Protein AF-A0A8X7NPT0-F1 (afdb_monomer_lite)

Secondary structure (DSSP, 8-state):
---THHHHSPPPP-PPPHHHHHHHHHHHHHHHHHHHHHHHHHHSSGGGB-TTT--B-TTTS-HHHHHHHHHHHHHHHHHHHHHHHHHHHHHHHHH-

Sequence (96 aa):
MSNILSVFNPPPPRDIPEKEYIYCLPCTAIQAAVGLGLGFVLRSPNQFKDPVTGKIDLVKNPLWWQRSVRSAGFILLALGAYRAGEVVKAVFQKKF

pLDDT: mean 89.28, std 10.64, range [43.84, 98.25]

Structure (mmCIF, N/CA/C/O backbone):
data_AF-A0A8X7NPT0-F1
#
_entry.id   AF-A0A8X7NPT0-F1
#
loop_
_atom_site.group_PDB
_atom_site.id
_atom_site.type_symbol
_atom_site.label_atom_id
_atom_site.label_alt_id
_atom_site.label_comp_id
_atom_site.label_asym_id
_atom_site.label_entity_id
_atom_site.label_seq_id
_atom_site.pdbx_PDB_ins_code
_atom_site.Cartn_x
_atom_site.Cartn_y
_atom_site.Cartn_z
_atom_site.occupancy
_atom_site.B_iso_or_equiv
_atom_site.auth_seq_id
_atom_site.auth_comp_id
_atom_site.auth_asym_id
_atom_site.auth_atom_id
_atom_site.pdbx_PDB_model_num
ATOM 1 N N . MET A 1 1 ? 3.141 -18.681 25.228 1.00 49.19 1 MET A N 1
ATOM 2 C CA . MET A 1 1 ? 4.357 -19.052 24.474 1.00 49.19 1 MET A CA 1
ATOM 3 C C . MET A 1 1 ? 3.972 -19.169 23.013 1.00 49.19 1 MET A C 1
ATOM 5 O O . MET A 1 1 ? 2.984 -19.831 22.723 1.00 49.19 1 MET A O 1
ATOM 9 N N . SER A 1 2 ? 4.681 -18.484 22.122 1.00 64.94 2 SER A N 1
ATOM 10 C CA . SER A 1 2 ? 4.408 -18.521 20.681 1.00 64.94 2 SER A CA 1
ATOM 11 C C . SER A 1 2 ? 4.960 -19.819 20.084 1.00 64.94 2 SER A C 1
ATOM 13 O O . SER A 1 2 ? 6.108 -20.163 20.351 1.00 64.94 2 SER A O 1
ATOM 15 N N . ASN A 1 3 ? 4.159 -20.548 19.302 1.00 84.31 3 ASN A N 1
ATOM 16 C CA . ASN A 1 3 ? 4.565 -21.796 18.645 1.00 84.31 3 ASN A CA 1
ATOM 17 C C . ASN A 1 3 ? 4.453 -21.628 17.123 1.00 84.31 3 ASN A C 1
ATOM 19 O O . ASN A 1 3 ? 3.411 -21.200 16.636 1.00 84.31 3 ASN A O 1
ATOM 23 N N . ILE A 1 4 ? 5.486 -21.979 16.356 1.00 84.69 4 ILE A N 1
ATOM 24 C CA . ILE A 1 4 ? 5.464 -21.880 14.885 1.00 84.69 4 ILE A CA 1
ATOM 25 C C . ILE A 1 4 ? 4.315 -22.690 14.256 1.00 84.69 4 ILE A C 1
ATOM 27 O O . ILE A 1 4 ? 3.740 -22.275 13.255 1.00 84.69 4 ILE A O 1
ATOM 31 N N . LEU A 1 5 ? 3.894 -23.788 14.891 1.00 81.38 5 LEU A N 1
ATOM 32 C CA . LEU A 1 5 ? 2.748 -24.591 14.454 1.00 81.38 5 LEU A CA 1
ATOM 33 C C . LEU A 1 5 ? 1.421 -23.823 14.542 1.00 81.38 5 LEU A C 1
ATOM 35 O O . LEU A 1 5 ? 0.520 -24.073 13.747 1.00 81.38 5 LEU A O 1
ATOM 39 N N . SER A 1 6 ? 1.313 -22.847 15.451 1.00 82.62 6 SER A N 1
ATOM 40 C CA . SER A 1 6 ? 0.112 -22.006 15.582 1.00 82.62 6 SER A CA 1
ATOM 41 C C . SER A 1 6 ? -0.059 -20.995 14.441 1.00 82.62 6 SER A C 1
ATOM 43 O O . SER A 1 6 ? -1.117 -20.389 14.320 1.00 82.62 6 SER A O 1
ATOM 45 N N . VAL A 1 7 ? 0.945 -20.842 13.568 1.00 82.38 7 VAL A N 1
ATOM 46 C CA . VAL A 1 7 ? 0.808 -20.084 12.314 1.00 82.38 7 VAL A CA 1
ATOM 47 C C . VAL A 1 7 ? 0.018 -20.885 11.277 1.00 82.38 7 VAL A C 1
ATOM 49 O O . VAL A 1 7 ? -0.802 -20.321 10.559 1.00 82.38 7 VAL A O 1
ATOM 52 N N . PHE A 1 8 ? 0.244 -22.199 11.211 1.00 89.12 8 PHE A N 1
ATOM 53 C CA . PHE A 1 8 ? -0.400 -23.087 10.236 1.00 89.12 8 PHE A CA 1
ATOM 54 C C . PHE A 1 8 ? -1.739 -23.646 10.721 1.00 89.12 8 PHE A C 1
ATOM 56 O O . PHE A 1 8 ? -2.586 -23.993 9.905 1.00 89.12 8 PHE A O 1
ATOM 63 N N . ASN A 1 9 ? -1.937 -23.714 12.038 1.00 87.25 9 ASN A N 1
ATOM 64 C CA . ASN A 1 9 ? -3.211 -24.056 12.657 1.00 87.25 9 ASN A CA 1
ATOM 65 C C . ASN A 1 9 ? -3.548 -23.023 13.742 1.00 87.25 9 ASN A C 1
ATOM 67 O O . ASN A 1 9 ? -3.315 -23.274 14.932 1.00 87.25 9 ASN A O 1
ATOM 71 N N . PRO A 1 10 ? -3.997 -21.822 13.342 1.00 83.06 10 PRO A N 1
ATOM 72 C CA . PRO A 1 10 ? -4.340 -20.786 14.297 1.00 83.06 10 PRO A CA 1
ATOM 73 C C . PRO A 1 10 ? -5.551 -21.204 15.139 1.00 83.06 10 PRO A C 1
ATOM 75 O O . PRO A 1 10 ? -6.420 -21.940 14.663 1.00 83.06 10 PRO A O 1
ATOM 78 N N . PRO A 1 11 ? -5.639 -20.726 16.393 1.00 82.00 11 PRO A N 1
ATOM 79 C CA . PRO A 1 11 ? -6.838 -20.915 17.191 1.00 82.00 11 PRO A CA 1
ATOM 80 C C . PRO A 1 11 ? -8.060 -20.317 16.472 1.00 82.00 11 PRO A C 1
ATOM 82 O O . PRO A 1 11 ? -7.909 -19.368 15.693 1.00 82.00 11 PRO A O 1
ATOM 85 N N . PRO A 1 12 ? -9.267 -20.847 16.739 1.00 83.19 12 PRO A N 1
ATOM 86 C CA . PRO A 1 12 ? -10.474 -20.364 16.095 1.00 83.19 12 PRO A CA 1
ATOM 87 C C . PRO A 1 12 ? -10.644 -18.856 16.321 1.00 83.19 12 PRO A C 1
ATOM 89 O O . PRO A 1 12 ? -10.350 -18.364 17.418 1.00 83.19 12 PRO A O 1
ATOM 92 N N . PRO A 1 13 ? -11.122 -18.114 15.307 1.00 79.75 13 PRO A N 1
ATOM 93 C CA . PRO A 1 13 ? -11.424 -16.704 15.473 1.00 79.75 13 PRO A CA 1
ATOM 94 C C . PRO A 1 13 ? -12.457 -16.541 16.591 1.00 79.75 13 PRO A C 1
ATOM 96 O O . PRO A 1 13 ? -13.484 -17.217 16.608 1.00 79.75 13 PRO A O 1
ATOM 99 N N . ARG A 1 14 ? -12.159 -15.652 17.539 1.00 81.69 14 ARG A N 1
ATOM 100 C CA . ARG A 1 14 ? -13.104 -15.215 18.569 1.00 81.69 14 ARG A CA 1
ATOM 101 C C . ARG A 1 14 ? -13.577 -13.810 18.248 1.00 81.69 14 ARG A C 1
ATOM 103 O O . ARG A 1 14 ? -12.793 -13.004 17.742 1.00 81.69 14 ARG A O 1
ATOM 110 N N . ASP A 1 15 ? -14.800 -13.495 18.642 1.00 79.88 15 ASP A N 1
ATOM 111 C CA . ASP A 1 15 ? -15.250 -12.113 18.642 1.00 79.88 15 ASP A CA 1
ATOM 112 C C . ASP A 1 15 ? -14.443 -11.314 19.673 1.00 79.88 15 ASP A C 1
ATOM 114 O O . ASP A 1 15 ? -14.238 -11.729 20.823 1.00 79.88 15 ASP A O 1
ATOM 118 N N . ILE A 1 16 ? -13.919 -10.173 19.234 1.00 72.94 16 ILE A N 1
ATOM 119 C CA . ILE A 1 16 ? -13.202 -9.247 20.104 1.00 72.94 16 ILE A CA 1
ATOM 120 C C . ILE A 1 16 ? -14.258 -8.309 20.691 1.00 72.94 16 ILE A C 1
ATOM 122 O O . ILE A 1 16 ? -14.902 -7.586 19.929 1.00 72.94 16 ILE A O 1
ATOM 126 N N . PRO A 1 17 ? -14.469 -8.304 22.019 1.00 78.50 17 PRO A N 1
ATOM 127 C CA . PRO A 1 17 ? -15.433 -7.400 22.622 1.00 78.50 17 PRO A CA 1
ATOM 128 C C . PRO A 1 17 ? -15.002 -5.951 22.373 1.00 78.50 17 PRO A C 1
ATOM 130 O O . PRO A 1 17 ? -13.812 -5.642 22.348 1.00 78.50 17 PRO A O 1
ATOM 133 N N . GLU A 1 18 ? -15.966 -5.044 22.230 1.00 72.50 18 GLU A N 1
ATOM 134 C CA . GLU A 1 18 ? -15.736 -3.654 21.800 1.00 72.50 18 GLU A CA 1
ATOM 135 C C . GLU A 1 18 ? -14.698 -2.917 22.676 1.00 72.50 18 GLU A C 1
ATOM 137 O O . GLU A 1 18 ? -13.868 -2.157 22.180 1.00 72.50 18 GLU A O 1
ATOM 142 N N . LYS A 1 19 ? -14.642 -3.253 23.973 1.00 73.69 19 LYS A N 1
ATOM 143 C CA . LYS A 1 19 ? -13.634 -2.764 24.933 1.00 73.69 19 LYS A CA 1
ATOM 144 C C . LYS A 1 19 ? -12.185 -3.148 24.592 1.00 73.69 19 LYS A C 1
ATOM 146 O O . LYS A 1 19 ? -11.263 -2.407 24.916 1.00 73.69 19 LYS A O 1
ATOM 151 N N . GLU A 1 20 ? -11.971 -4.302 23.961 1.00 78.50 20 GLU A N 1
ATOM 152 C CA . GLU A 1 20 ? -10.647 -4.803 23.568 1.00 78.50 20 GLU A CA 1
ATOM 153 C C . GLU A 1 20 ? -10.223 -4.281 22.190 1.00 78.50 20 GLU A C 1
ATOM 155 O O . GLU A 1 20 ? -9.033 -4.266 21.877 1.00 78.50 20 GLU A O 1
ATOM 160 N N . TYR A 1 21 ? -11.166 -3.780 21.385 1.00 76.69 21 TYR A N 1
ATOM 161 C CA . TYR A 1 21 ? -10.882 -3.240 20.054 1.00 76.69 21 TYR A CA 1
ATOM 162 C C . TYR A 1 21 ? -9.925 -2.035 20.090 1.00 76.69 21 TYR A C 1
ATOM 164 O O . TYR A 1 21 ? -9.145 -1.819 19.161 1.00 76.69 21 TYR A O 1
ATOM 172 N N . ILE A 1 22 ? -9.905 -1.289 21.201 1.00 78.25 22 ILE A N 1
ATOM 173 C CA . ILE A 1 22 ? -8.951 -0.196 21.442 1.00 78.25 22 ILE A CA 1
ATOM 174 C C . ILE A 1 22 ? -7.494 -0.654 21.307 1.00 78.25 22 ILE A C 1
ATOM 176 O O . ILE A 1 22 ? -6.665 0.110 20.811 1.00 78.25 22 ILE A O 1
ATOM 180 N N . TYR A 1 23 ? -7.182 -1.894 21.691 1.00 82.56 23 TYR A N 1
ATOM 181 C CA . TYR A 1 23 ? -5.826 -2.433 21.583 1.00 82.56 23 TYR A CA 1
ATOM 182 C C . TYR A 1 23 ? -5.439 -2.748 20.132 1.00 82.56 23 TYR A C 1
ATOM 184 O O . TYR A 1 23 ? -4.256 -2.768 19.799 1.00 82.56 23 TYR A O 1
ATOM 192 N N . CYS A 1 24 ? -6.420 -2.949 19.251 1.00 84.75 24 CYS A N 1
ATOM 193 C CA . CYS A 1 24 ? -6.208 -3.218 17.830 1.00 84.75 24 CYS A CA 1
ATOM 194 C C . CYS A 1 24 ? -6.119 -1.936 16.990 1.00 84.75 24 CYS A C 1
ATOM 196 O O . CYS A 1 24 ? -5.540 -1.952 15.904 1.00 84.75 24 CYS A O 1
ATOM 198 N N . LEU A 1 25 ? -6.656 -0.821 17.492 1.00 88.75 25 LEU A N 1
ATOM 199 C CA . LEU A 1 25 ? -6.812 0.431 16.750 1.00 88.75 25 LEU A CA 1
ATOM 200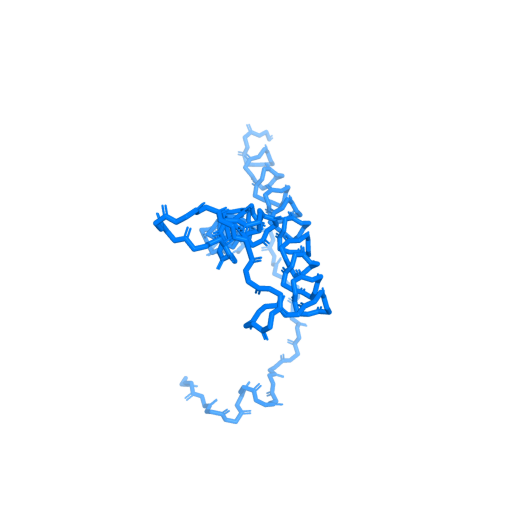 C C . LEU A 1 25 ? -5.500 0.990 16.156 1.00 88.75 25 LEU A C 1
ATOM 202 O O . LEU A 1 25 ? -5.523 1.383 14.988 1.00 88.75 25 LEU A O 1
ATOM 206 N N . PRO A 1 26 ? -4.346 0.976 16.860 1.00 90.94 26 PRO A N 1
ATOM 207 C CA . PRO A 1 26 ? -3.074 1.407 16.273 1.00 90.94 26 PRO A CA 1
ATOM 208 C C . PRO A 1 26 ? -2.644 0.528 15.093 1.00 90.94 26 PRO A C 1
ATOM 210 O O . PRO A 1 26 ? -2.209 1.036 14.060 1.00 90.94 26 PRO A O 1
ATOM 213 N N . CYS A 1 27 ? -2.815 -0.791 15.213 1.00 91.69 27 CYS A N 1
ATOM 214 C CA . CYS A 1 27 ? -2.489 -1.739 14.152 1.00 91.69 27 CYS A CA 1
ATOM 215 C C . CYS A 1 27 ? -3.383 -1.517 12.927 1.00 91.69 27 CYS A C 1
ATOM 217 O O . CYS A 1 27 ? -2.878 -1.442 11.808 1.00 91.69 27 CYS A O 1
ATOM 219 N N . THR A 1 28 ? -4.692 -1.349 13.131 1.00 92.94 28 THR A N 1
ATOM 220 C CA . THR A 1 28 ? -5.651 -1.065 12.053 1.00 92.94 28 THR A CA 1
ATOM 221 C C . THR A 1 28 ? -5.346 0.271 11.369 1.00 92.94 28 THR A C 1
ATOM 223 O O . THR A 1 28 ? -5.407 0.363 10.144 1.00 92.94 28 THR A O 1
ATOM 226 N N . ALA A 1 29 ? -4.939 1.294 12.128 1.00 95.25 29 ALA A N 1
ATOM 227 C CA . ALA A 1 29 ? -4.534 2.587 11.576 1.00 95.25 29 ALA A CA 1
ATOM 228 C C . ALA A 1 29 ? -3.276 2.481 10.702 1.00 95.25 29 ALA A C 1
ATOM 230 O O . ALA A 1 29 ? -3.242 3.043 9.606 1.00 95.25 29 ALA A O 1
ATOM 231 N N . ILE A 1 30 ? -2.269 1.713 11.132 1.00 96.94 30 ILE A N 1
ATOM 232 C CA . ILE A 1 30 ? -1.074 1.453 10.317 1.00 96.94 30 ILE A CA 1
ATOM 233 C C . ILE A 1 30 ? -1.445 0.669 9.055 1.00 96.94 30 ILE A C 1
ATOM 235 O O . ILE A 1 30 ? -0.992 1.023 7.970 1.00 96.94 30 ILE A O 1
ATOM 239 N N . GLN A 1 31 ? -2.301 -0.353 9.158 1.00 96.19 31 GLN A N 1
ATOM 240 C CA . GLN A 1 31 ? -2.782 -1.101 7.990 1.00 96.19 31 GLN A CA 1
ATOM 241 C C . GLN A 1 31 ? -3.492 -0.190 6.984 1.00 96.19 31 GLN A C 1
ATOM 243 O O . GLN A 1 31 ? -3.244 -0.299 5.784 1.00 96.19 31 GLN A O 1
ATOM 248 N N . ALA A 1 32 ? -4.330 0.731 7.465 1.00 97.62 32 ALA A N 1
ATOM 249 C CA . ALA A 1 32 ? -4.988 1.725 6.628 1.00 97.62 32 ALA A CA 1
ATOM 250 C C . ALA A 1 32 ? -3.968 2.632 5.923 1.00 97.62 32 ALA A C 1
ATOM 252 O O . ALA A 1 32 ? -4.012 2.780 4.702 1.00 97.62 32 ALA A O 1
ATOM 253 N N . ALA A 1 33 ? -3.013 3.186 6.675 1.00 97.88 33 ALA A N 1
ATOM 254 C CA . ALA A 1 33 ? -1.988 4.078 6.142 1.00 97.88 33 ALA A CA 1
ATOM 255 C C . ALA A 1 33 ? -1.089 3.384 5.108 1.00 97.88 33 ALA A C 1
ATOM 257 O O . ALA A 1 33 ? -0.856 3.928 4.030 1.00 97.88 33 ALA A O 1
ATOM 258 N N . VAL A 1 34 ? -0.625 2.166 5.401 1.00 97.81 34 VAL A N 1
ATOM 259 C CA . VAL A 1 34 ? 0.207 1.372 4.487 1.00 97.81 34 VAL A CA 1
ATOM 260 C C . VAL A 1 34 ? -0.586 0.964 3.250 1.00 97.81 34 VAL A C 1
ATOM 262 O O . VAL A 1 34 ? -0.085 1.120 2.139 1.00 97.81 34 VAL A O 1
ATOM 265 N N . GLY A 1 35 ? -1.825 0.488 3.414 1.00 97.81 35 GLY A N 1
ATOM 266 C CA . GLY A 1 35 ? -2.690 0.103 2.298 1.00 97.81 35 GLY A CA 1
ATOM 267 C C . GLY A 1 35 ? -2.955 1.271 1.350 1.00 97.81 35 GLY A C 1
ATOM 268 O O . GLY A 1 35 ? -2.776 1.140 0.140 1.00 97.81 35 GLY A O 1
ATOM 269 N N . LEU A 1 36 ? -3.286 2.444 1.894 1.00 98.25 36 LEU A N 1
ATOM 270 C CA . LEU A 1 36 ? -3.484 3.648 1.092 1.00 98.25 36 LEU A CA 1
ATOM 271 C C . LEU A 1 36 ? -2.176 4.117 0.445 1.00 98.25 36 LEU A C 1
ATOM 273 O O . LEU A 1 36 ? -2.121 4.274 -0.773 1.00 98.25 36 LEU A O 1
ATOM 277 N N . GLY A 1 37 ? -1.112 4.299 1.228 1.00 97.44 37 GLY A N 1
ATOM 278 C CA . GLY A 1 37 ? 0.169 4.812 0.740 1.00 97.44 37 GLY A CA 1
ATOM 279 C C . GLY A 1 37 ? 0.780 3.924 -0.343 1.00 97.44 37 GLY A C 1
ATOM 280 O O . GLY A 1 37 ? 1.052 4.385 -1.452 1.00 97.44 37 GLY A O 1
ATOM 281 N N . LEU A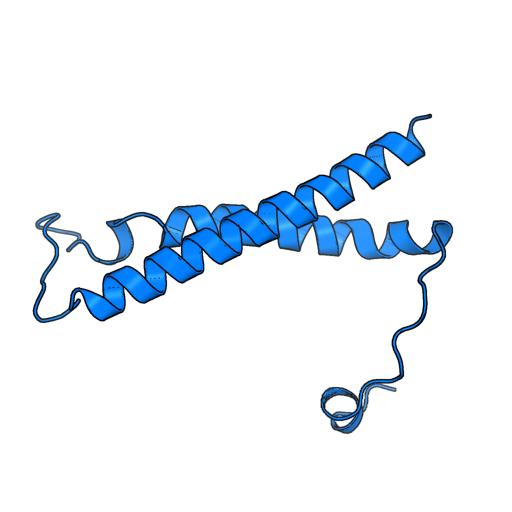 1 38 ? 0.935 2.629 -0.060 1.00 97.00 38 LEU A N 1
ATOM 282 C CA . LEU A 1 38 ? 1.485 1.678 -1.024 1.00 97.00 38 LEU A CA 1
ATOM 283 C C . LEU A 1 38 ? 0.531 1.452 -2.202 1.00 97.00 38 LEU A C 1
ATOM 285 O O . LEU A 1 38 ? 0.983 1.332 -3.341 1.00 97.00 38 LEU A O 1
ATOM 289 N N . GLY A 1 39 ? -0.781 1.452 -1.954 1.00 97.25 39 GLY A N 1
ATOM 290 C CA . GLY A 1 39 ? -1.794 1.367 -2.999 1.00 97.25 39 GLY A CA 1
ATOM 291 C C . GLY A 1 39 ? -1.669 2.495 -4.023 1.00 97.25 39 GLY A C 1
ATOM 292 O O . GLY A 1 39 ? -1.639 2.228 -5.225 1.00 97.25 39 GLY A O 1
ATOM 293 N N . PHE A 1 40 ? -1.496 3.740 -3.566 1.00 97.19 40 PHE A N 1
ATOM 294 C CA . PHE A 1 40 ? -1.249 4.893 -4.438 1.00 97.19 40 PHE A CA 1
ATOM 295 C C . PHE A 1 40 ? 0.049 4.747 -5.239 1.00 97.19 40 PHE A C 1
ATOM 297 O O . PHE A 1 40 ? 0.047 4.976 -6.453 1.00 97.19 40 PHE A O 1
ATOM 304 N N . VAL A 1 41 ? 1.138 4.322 -4.590 1.00 96.31 41 VAL A N 1
ATOM 305 C CA . VAL A 1 41 ? 2.437 4.114 -5.249 1.00 96.31 41 VAL A CA 1
ATOM 306 C C . VAL A 1 41 ? 2.324 3.072 -6.362 1.00 96.31 41 VAL A C 1
ATOM 308 O O . VAL A 1 41 ? 2.650 3.373 -7.511 1.00 96.31 41 VAL A O 1
ATOM 311 N N . LEU A 1 42 ? 1.805 1.878 -6.059 1.00 96.50 42 LEU A N 1
ATOM 312 C CA . LEU A 1 42 ? 1.706 0.774 -7.021 1.00 96.50 42 LEU A CA 1
ATOM 313 C C . LEU A 1 42 ? 0.679 1.032 -8.125 1.00 96.50 42 LEU A C 1
ATOM 315 O O . LEU A 1 42 ? 0.834 0.541 -9.245 1.00 96.50 42 LEU A O 1
ATOM 319 N N . ARG A 1 43 ? -0.368 1.813 -7.837 1.00 95.94 43 ARG A N 1
ATOM 320 C CA . ARG A 1 43 ? -1.354 2.222 -8.841 1.00 95.94 43 ARG A CA 1
ATOM 321 C C . ARG A 1 43 ? -0.752 3.164 -9.885 1.00 95.94 43 ARG A C 1
ATOM 323 O O . ARG A 1 43 ? -1.198 3.154 -11.038 1.00 95.94 43 ARG A O 1
ATOM 330 N N . SER A 1 44 ? 0.240 3.963 -9.499 1.00 93.94 44 SER A N 1
ATOM 331 C CA . SER A 1 44 ? 0.940 4.870 -10.405 1.00 93.94 44 SER A CA 1
ATOM 332 C C . SER A 1 44 ? 1.728 4.101 -11.484 1.00 93.94 44 SER A C 1
ATOM 334 O O . SER A 1 44 ? 1.912 2.888 -11.395 1.00 93.94 44 SER A O 1
ATOM 336 N N . PRO A 1 45 ? 2.174 4.757 -12.566 1.00 92.00 45 PRO A N 1
ATOM 337 C CA . PRO A 1 45 ? 3.103 4.161 -13.523 1.00 92.00 45 PRO A CA 1
ATOM 338 C C . PRO A 1 45 ? 4.578 4.324 -13.122 1.00 92.00 45 PRO A C 1
ATOM 340 O O . PRO A 1 45 ? 5.444 3.837 -13.845 1.00 92.00 45 PRO A O 1
ATOM 343 N N . ASN A 1 46 ? 4.878 5.060 -12.050 1.00 92.38 46 ASN A N 1
ATOM 344 C CA . ASN A 1 46 ? 6.205 5.633 -11.827 1.00 92.38 46 ASN A CA 1
ATOM 345 C C . ASN A 1 46 ? 7.280 4.580 -11.545 1.00 92.38 46 ASN A C 1
ATOM 347 O O . ASN A 1 46 ? 8.396 4.731 -12.020 1.00 92.38 46 ASN A O 1
ATOM 351 N N . GLN A 1 47 ? 6.928 3.480 -10.884 1.00 91.75 47 GLN A N 1
ATOM 352 C CA . GLN A 1 47 ? 7.825 2.350 -10.624 1.00 91.75 47 GLN A CA 1
ATOM 353 C C . GLN A 1 47 ? 8.313 1.623 -11.891 1.00 91.75 47 GLN A C 1
ATOM 355 O O . GLN A 1 47 ? 9.240 0.827 -11.814 1.00 91.75 47 GLN A O 1
ATOM 360 N N . PHE A 1 48 ? 7.690 1.871 -13.049 1.00 94.88 48 PHE A N 1
ATOM 361 C CA . PHE A 1 48 ? 8.091 1.278 -14.331 1.00 94.88 48 PHE A CA 1
ATOM 362 C C . PHE A 1 48 ? 8.834 2.247 -15.243 1.00 94.88 48 PHE A C 1
ATOM 364 O O . PHE A 1 48 ? 9.301 1.842 -16.310 1.00 94.88 48 PHE A O 1
ATOM 371 N N . LYS A 1 49 ? 8.875 3.529 -14.877 1.00 94.62 49 LYS A N 1
ATOM 372 C CA . LYS A 1 49 ? 9.548 4.546 -15.674 1.00 94.62 49 LYS A CA 1
ATOM 373 C C . LYS A 1 49 ? 11.038 4.485 -15.396 1.00 94.62 49 LYS A C 1
ATOM 375 O O . LYS A 1 49 ? 11.464 4.395 -14.248 1.00 94.62 49 LYS A O 1
ATOM 380 N N . ASP A 1 50 ? 11.816 4.578 -16.459 1.00 92.69 50 ASP A N 1
ATOM 381 C CA . ASP A 1 50 ? 13.244 4.814 -16.355 1.00 92.69 50 ASP A CA 1
ATOM 382 C C . ASP A 1 50 ? 13.496 6.202 -15.723 1.00 92.69 50 ASP A C 1
ATOM 384 O O . ASP A 1 50 ? 12.851 7.176 -16.128 1.00 92.69 50 ASP A O 1
ATOM 388 N N . PRO A 1 51 ? 14.394 6.323 -14.730 1.00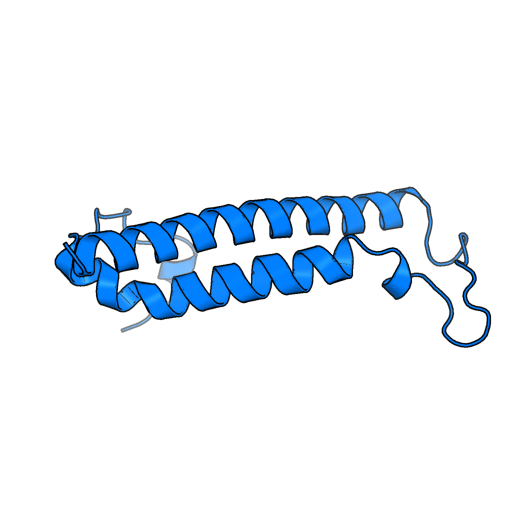 89.19 51 PRO A N 1
ATOM 389 C CA . PRO A 1 51 ? 14.608 7.573 -13.999 1.00 89.19 51 PRO A CA 1
ATOM 390 C C . PRO A 1 51 ? 15.279 8.666 -14.839 1.00 89.19 51 PRO A C 1
ATOM 392 O O . PRO A 1 51 ? 15.149 9.841 -14.508 1.00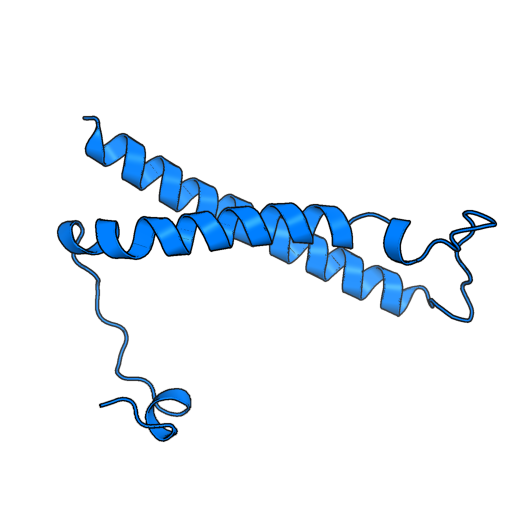 89.19 51 PRO A O 1
ATOM 395 N N . VAL A 1 52 ? 15.982 8.302 -15.916 1.00 92.00 52 VAL A N 1
ATOM 396 C CA . VAL A 1 52 ? 16.683 9.246 -16.795 1.00 92.00 52 VAL A CA 1
ATOM 397 C C . VAL A 1 52 ? 15.774 9.677 -17.940 1.00 92.00 52 VAL A C 1
ATOM 399 O O . VAL A 1 52 ? 15.663 10.862 -18.241 1.00 92.00 52 VAL A O 1
ATOM 402 N N . THR A 1 53 ? 15.108 8.720 -18.590 1.00 91.75 53 THR A N 1
ATOM 403 C CA . THR A 1 53 ? 14.322 8.995 -19.807 1.00 91.75 53 THR A CA 1
ATOM 404 C C . THR A 1 53 ? 12.829 9.198 -19.549 1.00 91.75 53 THR A C 1
ATOM 406 O O . THR A 1 53 ? 12.117 9.681 -20.429 1.00 91.75 53 THR A O 1
ATOM 409 N N . GLY A 1 54 ? 12.319 8.795 -18.381 1.00 91.31 54 GLY A N 1
ATOM 410 C CA . GLY A 1 54 ? 10.898 8.851 -18.023 1.00 91.31 54 GLY A CA 1
ATOM 411 C C . GLY A 1 54 ? 9.999 7.889 -18.813 1.0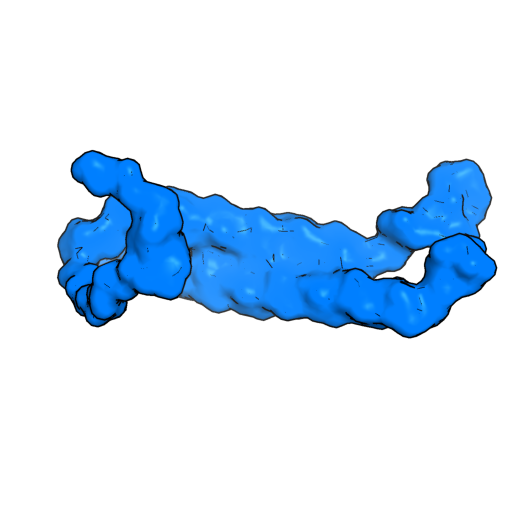0 91.31 54 GLY A C 1
ATOM 412 O O . GLY A 1 54 ? 8.788 7.842 -18.575 1.00 91.31 54 GLY A O 1
ATOM 413 N N . LYS A 1 55 ? 10.569 7.124 -19.753 1.00 93.50 55 LYS A N 1
ATOM 414 C CA . LYS A 1 55 ? 9.855 6.169 -20.606 1.00 93.50 55 LYS A CA 1
ATOM 415 C C . LYS A 1 55 ? 9.760 4.811 -19.921 1.00 93.50 55 LYS A C 1
ATOM 417 O O . LYS A 1 55 ? 10.600 4.447 -19.103 1.00 93.50 55 LYS A O 1
ATOM 422 N N . ILE A 1 56 ? 8.720 4.059 -20.266 1.00 93.69 56 ILE A N 1
ATOM 423 C CA . ILE A 1 56 ? 8.542 2.685 -19.796 1.00 93.69 56 ILE A CA 1
ATOM 424 C C . ILE A 1 56 ? 9.102 1.745 -20.859 1.00 93.69 56 ILE A C 1
ATOM 426 O O . ILE A 1 56 ? 8.620 1.729 -21.991 1.00 93.69 56 ILE A O 1
ATOM 430 N N . ASP A 1 57 ? 10.098 0.952 -20.480 1.00 94.56 57 ASP A N 1
ATOM 431 C CA . ASP A 1 57 ? 10.629 -0.129 -21.306 1.00 94.56 57 ASP A CA 1
ATOM 432 C C . ASP A 1 57 ? 9.682 -1.338 -21.237 1.00 94.56 57 ASP A C 1
ATOM 434 O O . ASP A 1 57 ? 9.545 -1.973 -20.189 1.00 94.56 57 ASP A O 1
ATOM 438 N N . LEU A 1 58 ? 9.006 -1.641 -22.349 1.00 94.62 58 LEU A N 1
ATOM 439 C CA . LEU A 1 58 ? 8.039 -2.740 -22.445 1.00 94.62 58 LEU A CA 1
ATOM 440 C C . LEU A 1 58 ? 8.695 -4.124 -22.513 1.00 94.62 58 LEU A C 1
ATOM 442 O O . LEU A 1 58 ? 8.010 -5.115 -22.263 1.00 94.62 58 LEU A O 1
ATOM 446 N N . VAL A 1 59 ? 9.994 -4.201 -22.822 1.00 94.19 59 VAL A N 1
ATOM 447 C CA . VAL A 1 59 ? 10.755 -5.456 -22.789 1.00 94.19 59 VAL A CA 1
ATOM 448 C C . VAL A 1 59 ? 11.041 -5.834 -21.340 1.00 94.19 59 VAL A C 1
ATOM 450 O O . VAL A 1 59 ? 10.814 -6.972 -20.938 1.00 94.19 59 VAL A O 1
ATOM 453 N N . LYS A 1 60 ? 11.468 -4.860 -20.527 1.00 92.88 60 LYS A N 1
ATOM 454 C CA . LYS A 1 60 ? 11.710 -5.056 -19.087 1.00 92.88 60 LYS A CA 1
ATOM 455 C C . LYS A 1 60 ? 10.417 -5.147 -18.279 1.00 92.88 60 LYS A C 1
ATOM 457 O O . LYS A 1 60 ? 10.330 -5.929 -17.339 1.00 92.88 60 LYS A O 1
ATOM 462 N N . ASN A 1 61 ? 9.414 -4.346 -18.637 1.00 95.31 61 ASN A N 1
ATOM 463 C CA . ASN A 1 61 ? 8.133 -4.258 -17.941 1.00 95.31 61 ASN A CA 1
ATOM 464 C C . ASN A 1 61 ? 6.984 -4.569 -18.908 1.00 95.31 61 ASN A C 1
ATOM 466 O O . ASN A 1 61 ? 6.312 -3.647 -19.384 1.00 95.31 61 ASN A O 1
ATOM 470 N N . PRO A 1 62 ? 6.716 -5.850 -19.205 1.00 96.62 62 PRO A N 1
ATOM 471 C CA . PRO A 1 62 ? 5.635 -6.222 -20.106 1.00 96.62 62 PRO A CA 1
ATOM 472 C C . PRO A 1 62 ? 4.263 -5.802 -19.555 1.00 96.62 62 PRO A C 1
ATOM 474 O O . PRO A 1 62 ? 4.056 -5.663 -18.347 1.00 96.62 62 PRO A O 1
ATOM 477 N N . LEU A 1 63 ? 3.288 -5.609 -20.450 1.00 96.44 63 LEU A N 1
ATOM 478 C CA . LEU A 1 63 ? 1.973 -5.055 -20.093 1.00 96.44 63 LEU A CA 1
ATOM 479 C C . LEU A 1 63 ? 1.222 -5.880 -19.043 1.00 96.44 63 LEU A C 1
ATOM 481 O O . LEU A 1 63 ? 0.531 -5.303 -18.203 1.00 96.44 63 LEU A O 1
ATOM 485 N N . TRP A 1 64 ? 1.344 -7.209 -19.076 1.00 96.62 64 TRP A N 1
ATOM 486 C CA . TRP A 1 64 ? 0.702 -8.075 -18.087 1.00 96.62 64 TRP A CA 1
ATOM 487 C C . TRP A 1 64 ? 1.245 -7.799 -16.678 1.00 96.62 64 TRP A C 1
ATOM 489 O O . TRP A 1 64 ? 0.460 -7.651 -15.747 1.00 96.62 64 TRP A O 1
ATOM 499 N N . TRP A 1 65 ? 2.561 -7.613 -16.540 1.00 96.44 65 TRP A N 1
ATOM 500 C CA . TRP A 1 65 ? 3.211 -7.310 -15.265 1.00 96.44 65 TRP A C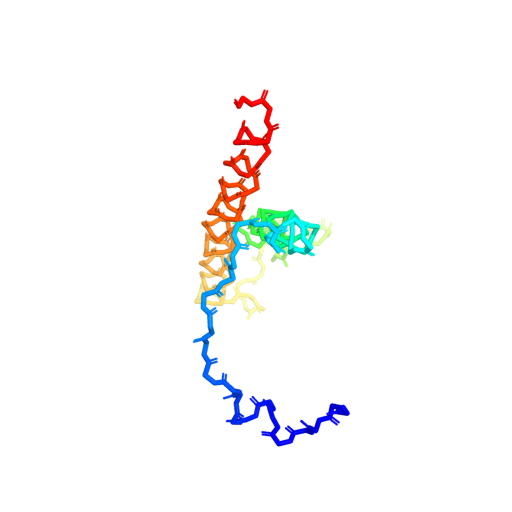A 1
ATOM 501 C C . TRP A 1 65 ? 2.770 -5.949 -14.728 1.00 96.44 65 TRP A C 1
ATOM 503 O O . TRP A 1 65 ? 2.337 -5.832 -13.580 1.00 96.44 65 TRP A O 1
ATOM 513 N N . GLN A 1 66 ? 2.779 -4.928 -15.592 1.00 96.19 66 GLN A N 1
ATOM 514 C CA . GLN A 1 66 ? 2.305 -3.594 -15.223 1.00 96.19 66 GLN A CA 1
ATOM 515 C C . GLN A 1 66 ? 0.854 -3.614 -14.733 1.00 96.19 66 GLN A C 1
ATOM 517 O O . GLN A 1 66 ? 0.517 -2.939 -13.759 1.00 96.19 66 GLN A O 1
ATOM 522 N N . ARG A 1 67 ? -0.012 -4.382 -15.406 1.00 96.44 67 ARG A N 1
ATOM 523 C CA . ARG A 1 67 ? -1.419 -4.531 -15.019 1.00 96.44 67 ARG A CA 1
ATOM 524 C C . ARG A 1 67 ? -1.546 -5.239 -13.675 1.00 96.44 67 ARG A C 1
ATOM 526 O O . ARG A 1 67 ? -2.259 -4.723 -12.825 1.00 96.44 67 ARG A O 1
ATOM 533 N N . SER A 1 68 ? -0.824 -6.335 -13.445 1.00 97.12 68 SER A N 1
ATOM 534 C CA . SER A 1 68 ? -0.865 -7.074 -12.175 1.00 97.12 68 SER A CA 1
ATOM 535 C C . SER A 1 68 ? -0.485 -6.199 -10.980 1.00 97.12 68 SER A C 1
ATOM 537 O O . SER A 1 68 ? -1.233 -6.121 -10.008 1.00 97.12 68 SER A O 1
ATOM 539 N N . VAL A 1 69 ? 0.628 -5.468 -11.074 1.00 97.00 69 VAL A N 1
ATOM 540 C CA . VAL A 1 69 ? 1.088 -4.564 -10.006 1.00 97.00 69 VAL A CA 1
ATOM 541 C C . VAL A 1 69 ? 0.094 -3.427 -9.765 1.00 97.00 69 VAL A C 1
ATOM 543 O O . VAL A 1 69 ? -0.236 -3.121 -8.620 1.00 97.00 69 VAL A O 1
ATOM 546 N N . ARG A 1 70 ? -0.439 -2.814 -10.830 1.00 96.25 70 ARG A N 1
ATOM 547 C CA . ARG A 1 70 ? -1.428 -1.735 -10.683 1.00 96.25 70 ARG A CA 1
ATOM 548 C C . ARG A 1 70 ? -2.757 -2.232 -10.118 1.00 96.25 70 ARG A C 1
ATOM 550 O O . ARG A 1 70 ? -3.402 -1.490 -9.380 1.00 96.25 70 ARG A O 1
ATOM 557 N N . SER A 1 71 ? -3.166 -3.456 -10.450 1.00 97.56 71 SER A N 1
ATOM 558 C CA . SER A 1 71 ? -4.340 -4.107 -9.862 1.00 97.56 71 SER A CA 1
ATOM 559 C C . SER A 1 71 ? -4.126 -4.401 -8.379 1.00 97.56 71 SER A C 1
ATOM 561 O O . SER A 1 71 ? -5.010 -4.115 -7.577 1.00 97.56 71 SER A O 1
ATOM 563 N N . ALA A 1 72 ? -2.936 -4.867 -7.987 1.00 97.75 72 ALA A N 1
ATOM 564 C CA . ALA A 1 72 ? -2.578 -5.002 -6.575 1.00 97.75 72 ALA A CA 1
ATOM 565 C C . ALA A 1 72 ? -2.641 -3.649 -5.844 1.00 97.75 72 ALA A C 1
ATOM 567 O O . ALA A 1 72 ? -3.174 -3.571 -4.740 1.00 97.75 72 ALA A O 1
ATOM 568 N N . GLY A 1 73 ? -2.197 -2.565 -6.491 1.00 97.44 73 GLY A N 1
ATOM 569 C CA . GLY A 1 73 ? -2.358 -1.203 -5.976 1.00 97.44 73 GLY A CA 1
ATOM 570 C C . GLY A 1 73 ? -3.818 -0.827 -5.697 1.00 97.44 73 GLY A C 1
ATOM 571 O O . GLY A 1 73 ? -4.123 -0.310 -4.627 1.00 97.44 73 GLY A O 1
ATOM 572 N N . PHE A 1 74 ? -4.746 -1.146 -6.605 1.00 97.81 74 PHE A N 1
ATOM 573 C CA . PHE A 1 74 ? -6.180 -0.936 -6.366 1.00 97.81 74 PHE A CA 1
ATOM 574 C C . PHE A 1 74 ? -6.724 -1.747 -5.190 1.00 97.81 74 PHE A C 1
ATOM 576 O O . PHE A 1 74 ? -7.493 -1.214 -4.392 1.00 97.81 74 PHE A O 1
ATOM 583 N N . ILE A 1 75 ? -6.322 -3.014 -5.071 1.00 98.25 75 ILE A N 1
ATOM 584 C CA . ILE A 1 75 ? -6.730 -3.872 -3.952 1.00 98.25 75 ILE A CA 1
ATOM 585 C C . ILE A 1 75 ? -6.250 -3.268 -2.627 1.00 98.25 75 ILE A C 1
ATOM 587 O O . ILE A 1 75 ? -7.020 -3.192 -1.673 1.00 98.25 75 ILE A O 1
ATOM 591 N N . LEU A 1 76 ? -5.010 -2.776 -2.580 1.00 98.00 76 LEU A N 1
ATOM 592 C CA . LEU A 1 76 ? -4.461 -2.114 -1.397 1.00 98.00 76 LEU A CA 1
ATOM 593 C C . LEU A 1 76 ? -5.181 -0.806 -1.063 1.00 98.00 76 LEU A C 1
ATOM 595 O O . LEU A 1 76 ? -5.442 -0.559 0.111 1.00 98.00 76 LEU A O 1
ATOM 599 N N . LEU A 1 77 ? -5.559 -0.003 -2.063 1.00 98.25 77 LEU A N 1
ATOM 600 C CA . LEU A 1 77 ? -6.375 1.195 -1.841 1.00 98.25 77 LEU A CA 1
ATOM 601 C C . LEU A 1 77 ? -7.740 0.844 -1.241 1.00 98.25 77 LEU A C 1
ATOM 603 O O . LEU A 1 77 ? -8.157 1.471 -0.269 1.00 98.25 77 LEU A O 1
ATOM 607 N N . ALA A 1 78 ? -8.418 -0.169 -1.787 1.00 98.19 78 ALA A N 1
ATOM 608 C CA . ALA A 1 78 ? -9.709 -0.624 -1.280 1.00 98.19 78 ALA A CA 1
ATOM 609 C C . ALA A 1 78 ? -9.596 -1.153 0.159 1.00 98.19 78 ALA A C 1
ATOM 611 O O . ALA A 1 78 ? -10.373 -0.758 1.028 1.00 98.19 78 ALA A O 1
ATOM 612 N N . LEU A 1 79 ? -8.584 -1.983 0.432 1.00 97.38 79 LEU A N 1
ATOM 613 C CA . LEU A 1 79 ? -8.298 -2.486 1.774 1.00 97.38 79 LEU A CA 1
ATOM 614 C C . LEU A 1 79 ? -7.968 -1.341 2.740 1.00 97.38 79 LEU A C 1
ATOM 616 O O . LEU A 1 79 ? -8.500 -1.295 3.845 1.00 97.38 79 LEU A O 1
ATOM 620 N N . GLY A 1 80 ? -7.121 -0.401 2.322 1.00 97.75 80 GLY A N 1
ATOM 621 C CA . GLY A 1 80 ? -6.728 0.754 3.120 1.00 97.75 80 GLY A CA 1
ATOM 622 C C . GLY A 1 80 ? -7.919 1.642 3.483 1.00 97.75 80 GLY A C 1
ATOM 623 O O . GLY A 1 80 ? -8.074 2.009 4.645 1.00 97.75 80 GLY A O 1
ATOM 624 N N . ALA A 1 81 ? -8.801 1.923 2.519 1.00 97.94 81 ALA A N 1
ATOM 625 C CA . ALA A 1 81 ? -10.037 2.671 2.743 1.00 97.94 81 ALA A CA 1
ATOM 626 C C . ALA A 1 81 ? -10.999 1.936 3.689 1.00 97.94 81 ALA A C 1
ATOM 628 O O . ALA A 1 81 ? -11.552 2.554 4.599 1.00 97.94 81 ALA A O 1
ATOM 629 N N . TYR A 1 82 ? -11.157 0.619 3.525 1.00 96.69 82 TYR A N 1
ATOM 630 C CA . TYR A 1 82 ? -11.969 -0.201 4.424 1.00 96.69 82 TYR A CA 1
ATOM 631 C C . TYR A 1 82 ? -11.459 -0.118 5.874 1.00 96.69 82 TYR A C 1
ATOM 633 O O . TYR A 1 82 ? -12.219 0.215 6.783 1.00 96.69 82 TYR A O 1
ATOM 641 N N . ARG A 1 83 ? -10.149 -0.310 6.086 1.00 95.31 83 ARG A N 1
ATOM 642 C CA . ARG A 1 83 ? -9.516 -0.193 7.412 1.00 95.31 83 ARG A CA 1
ATOM 643 C C . ARG A 1 83 ? -9.603 1.220 7.985 1.00 95.31 83 ARG A C 1
ATOM 645 O O . ARG A 1 83 ? -9.826 1.382 9.182 1.00 95.31 83 ARG A O 1
ATOM 652 N N . ALA A 1 84 ? -9.467 2.248 7.149 1.00 95.38 84 ALA A N 1
ATOM 653 C CA . ALA A 1 84 ? -9.655 3.631 7.577 1.00 95.38 84 ALA A CA 1
ATOM 654 C C . ALA A 1 84 ? -11.085 3.859 8.093 1.00 95.38 84 ALA A C 1
ATOM 656 O O . ALA A 1 84 ? -11.263 4.488 9.133 1.00 95.38 84 ALA A O 1
ATOM 657 N N . GLY A 1 85 ? -12.092 3.290 7.421 1.00 94.31 85 GLY A N 1
ATOM 658 C CA . GLY A 1 85 ? -13.481 3.304 7.879 1.00 94.31 85 GLY A CA 1
ATOM 659 C C . GLY A 1 85 ? -13.662 2.652 9.252 1.00 94.31 85 GLY A C 1
ATOM 660 O O . GLY A 1 85 ? -14.327 3.228 10.113 1.00 94.31 85 GLY A O 1
ATOM 661 N N . GLU A 1 86 ? -13.018 1.506 9.497 1.00 90.56 86 GLU A N 1
ATOM 662 C CA . GLU A 1 86 ? -13.029 0.845 10.812 1.00 90.56 86 GLU A CA 1
ATOM 663 C C . GLU A 1 86 ? -12.423 1.735 11.914 1.00 90.56 86 GLU A C 1
ATOM 665 O O . GLU A 1 86 ? -12.967 1.820 13.017 1.00 90.56 86 GLU A O 1
ATOM 670 N N . VAL A 1 87 ? -11.325 2.438 11.619 1.00 91.81 87 VAL A N 1
ATOM 671 C CA . VAL A 1 87 ? -10.692 3.380 12.559 1.00 91.81 87 VAL A CA 1
ATOM 672 C C . VAL A 1 87 ? -11.600 4.576 12.832 1.00 91.81 87 VAL A C 1
ATOM 674 O O . VAL A 1 87 ? -11.814 4.926 13.991 1.00 91.81 87 VAL A O 1
ATOM 677 N N . VAL A 1 88 ? -12.166 5.186 11.787 1.00 91.69 88 VAL A N 1
ATOM 678 C CA . VAL A 1 88 ? -13.079 6.330 11.919 1.00 91.69 88 VAL A CA 1
ATOM 679 C C . VAL A 1 88 ? -14.287 5.943 12.767 1.00 91.69 88 VAL A C 1
ATOM 681 O O . VAL A 1 88 ? -14.595 6.644 13.728 1.00 91.69 88 VAL A O 1
ATOM 684 N N . LYS A 1 89 ? -14.925 4.804 12.477 1.00 87.88 89 LYS A N 1
ATOM 685 C CA . LYS A 1 89 ? -16.070 4.307 13.247 1.00 87.88 89 LYS A CA 1
ATOM 686 C C . LYS A 1 89 ? -15.723 4.148 14.730 1.00 87.88 89 LYS A C 1
ATOM 688 O O . LYS A 1 89 ? -16.444 4.667 15.577 1.00 87.88 89 LYS A O 1
ATOM 693 N N . ALA A 1 90 ? -14.595 3.510 15.038 1.00 83.75 90 ALA A N 1
ATOM 694 C CA . ALA A 1 90 ? -14.170 3.290 16.418 1.00 83.75 90 ALA A CA 1
ATOM 695 C C . ALA A 1 90 ? -13.819 4.592 17.161 1.00 83.75 90 ALA A C 1
ATOM 697 O O . ALA A 1 90 ? -14.088 4.718 18.353 1.00 83.75 90 ALA A O 1
ATOM 698 N N . VAL A 1 91 ? -13.253 5.585 16.469 1.00 85.56 91 VAL A N 1
ATOM 699 C CA . VAL A 1 91 ? -12.983 6.908 17.054 1.00 85.56 91 VAL A CA 1
ATOM 700 C C . VAL A 1 91 ? -14.282 7.681 17.301 1.00 85.56 91 VAL A C 1
ATOM 702 O O . VAL A 1 91 ? -14.423 8.303 18.352 1.00 85.56 91 VAL A O 1
ATOM 705 N N . PHE A 1 92 ? -15.244 7.629 16.374 1.00 84.31 92 PHE A N 1
ATOM 706 C CA . PHE A 1 92 ? -16.536 8.304 16.528 1.00 84.31 92 PHE A CA 1
ATOM 707 C C . PHE A 1 92 ? -17.405 7.674 17.624 1.00 84.31 92 PHE A C 1
ATOM 709 O O . PHE A 1 92 ? -17.941 8.420 18.437 1.00 84.31 92 PHE A O 1
ATOM 716 N N . GLN A 1 93 ? -17.479 6.340 17.715 1.00 74.25 93 GLN A N 1
ATOM 717 C CA . GLN A 1 93 ? -18.180 5.634 18.804 1.00 74.25 93 GLN A CA 1
ATOM 718 C C . GLN A 1 93 ? -17.551 5.859 20.187 1.00 74.25 93 GLN A C 1
ATOM 720 O O . GLN A 1 93 ? -18.189 5.610 21.195 1.00 74.25 93 GLN A O 1
ATOM 725 N N . LYS A 1 94 ? -16.290 6.302 20.261 1.00 64.88 94 LYS A N 1
ATOM 726 C CA . LYS A 1 94 ? -15.653 6.671 21.533 1.00 64.88 94 LYS A CA 1
ATOM 727 C C . LYS A 1 94 ? -16.009 8.098 21.973 1.00 64.88 94 LYS A C 1
ATOM 729 O O . LYS A 1 94 ? -15.819 8.444 23.136 1.00 64.88 94 LYS A O 1
ATOM 734 N N . LYS A 1 95 ? -16.423 8.954 21.033 1.00 56.28 95 LYS A N 1
ATOM 735 C CA . LYS A 1 95 ? -16.646 10.390 21.260 1.00 56.28 95 LYS A CA 1
ATOM 736 C C . LYS A 1 95 ? -18.095 10.722 21.648 1.00 56.28 95 LYS A C 1
ATOM 738 O O . LYS A 1 95 ? -18.314 11.800 22.196 1.00 56.28 95 LYS A O 1
ATOM 743 N N . PHE A 1 96 ? -19.037 9.824 21.370 1.00 43.84 96 PHE A N 1
ATOM 744 C CA . PHE A 1 96 ? -20.466 9.912 21.688 1.00 43.84 96 PHE A CA 1
ATOM 745 C C . PHE A 1 96 ? -20.908 8.654 22.429 1.00 43.84 96 PHE A C 1
ATOM 747 O O . PHE A 1 96 ? -21.895 8.753 23.186 1.00 43.84 96 PHE A O 1
#

InterPro domains:
  IPR053092 Mitochondrial protein-disulfide reductase DMO2 [PTHR28048] (1-85)

Radius of gyration: 19.04 Å; chains: 1; bounding box: 37×35×48 Å

Foldseek 3Di:
DDDPVCVVVPDDDDDDPLVRVVVCLVVLLVLLVCLQVLLVVQLDCQVQADPPPRDGDCVVQPPVNSVVSNVSSVVSNVSSVVSVVVNVVSVVVVVD

Organism: Candida parapsilosis (NCBI:txid5480)